Protein AF-A0A852DMU2-F1 (afdb_monomer_lite)

Organism: Passerina amoena (NCBI:txid142471)

InterPro domains:
  IPR000504 RNA recognition motif domain [PS50102] (1-60)
  IPR012677 Nucleotide-binding alpha-beta plait domain superfamily [G3DSA:3.30.70.330] (1-60)
  IPR035979 RNA-binding domain superfamily [SSF54928] (3-60)

Radius of gyration: 10.99 Å; chains: 1; bounding box: 25×22×26 Å

Sequence (60 aa):
AKMNCDRVFNVFCLYGNVEKVKFMKSKPGAAMVEMADGYAVDRAITHLNNNFMFGQKLNV

Secondary structure (DSSP, 8-state):
----HHHHHHHHTTTS-EEEEEE-SSSTT-EEEEESSHHHHHHHHHHHTT-EETTEE---

Foldseek 3Di:
DLDDQVNVCVLLVVLAAWPDKADDPVDPPDIDTDGPDPSSVVSCQVPQQQDADPNDGDHD

pLDDT: mean 84.7, std 7.69, range [50.56, 92.31]

Structure (mmCIF, N/CA/C/O backbone):
data_AF-A0A852DMU2-F1
#
_entry.id   AF-A0A852DMU2-F1
#
loop_
_atom_site.group_PD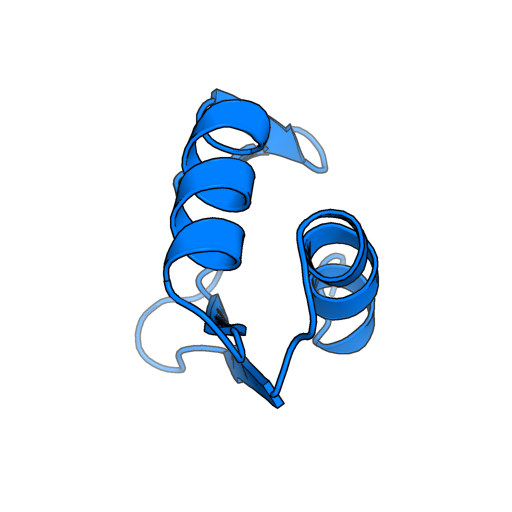B
_atom_site.id
_atom_site.type_symbol
_atom_site.label_atom_id
_atom_site.label_alt_id
_atom_site.label_comp_id
_atom_site.label_asym_id
_atom_site.label_entity_id
_atom_site.label_seq_id
_atom_site.pdbx_PDB_ins_code
_atom_site.Cartn_x
_atom_site.Cartn_y
_atom_site.Cartn_z
_atom_site.occupancy
_atom_site.B_iso_or_equiv
_atom_site.auth_seq_id
_atom_site.auth_comp_id
_atom_site.auth_asym_id
_atom_site.auth_atom_id
_atom_site.pdbx_PDB_model_num
ATOM 1 N N . ALA A 1 1 ? -14.369 -3.685 11.074 1.00 50.56 1 ALA A N 1
ATOM 2 C CA . ALA A 1 1 ? -13.030 -3.067 10.986 1.00 50.56 1 ALA A CA 1
ATOM 3 C C . ALA A 1 1 ? -13.018 -2.101 9.802 1.00 50.56 1 ALA A C 1
ATOM 5 O O . ALA A 1 1 ? -13.394 -2.510 8.713 1.00 50.56 1 ALA A O 1
ATOM 6 N N . LYS A 1 2 ? -12.708 -0.810 9.997 1.00 67.19 2 LYS A N 1
ATOM 7 C CA . LYS A 1 2 ? -12.712 0.178 8.892 1.00 67.19 2 LYS A CA 1
ATOM 8 C C . LYS A 1 2 ? -11.489 0.050 7.962 1.00 67.19 2 LYS A C 1
ATOM 10 O O . LYS A 1 2 ? -11.563 0.498 6.821 1.00 67.19 2 LYS A O 1
ATOM 15 N N . MET A 1 3 ? -10.416 -0.600 8.415 1.00 71.38 3 MET A N 1
ATOM 16 C CA . MET A 1 3 ? -9.166 -0.823 7.680 1.00 71.38 3 MET A CA 1
ATOM 17 C C . MET A 1 3 ? -8.913 -2.337 7.581 1.00 71.38 3 MET A C 1
ATOM 19 O O . MET A 1 3 ? -8.858 -2.998 8.616 1.00 71.38 3 MET A O 1
ATOM 23 N N . ASN A 1 4 ? -8.788 -2.870 6.361 1.00 82.94 4 ASN A N 1
ATOM 24 C CA . ASN A 1 4 ? -8.521 -4.287 6.054 1.00 82.94 4 ASN A CA 1
ATOM 25 C C . ASN A 1 4 ? -7.324 -4.392 5.095 1.00 82.94 4 ASN A C 1
ATOM 27 O O . ASN A 1 4 ? -6.940 -3.377 4.510 1.00 82.94 4 ASN A O 1
ATOM 31 N N . CYS A 1 5 ? -6.779 -5.599 4.889 1.00 82.25 5 CYS A N 1
ATOM 32 C CA . CYS A 1 5 ? -5.634 -5.827 3.993 1.00 82.25 5 CYS A CA 1
ATOM 33 C C . CYS A 1 5 ? -5.909 -5.278 2.593 1.00 82.25 5 CYS A C 1
ATOM 35 O O . CYS A 1 5 ? -5.090 -4.537 2.064 1.00 82.25 5 CYS A O 1
ATOM 37 N N . ASP A 1 6 ? -7.099 -5.542 2.056 1.00 86.75 6 ASP A N 1
ATOM 38 C CA . ASP A 1 6 ? -7.501 -5.113 0.712 1.00 86.75 6 ASP A CA 1
ATOM 39 C C . ASP A 1 6 ? -7.620 -3.591 0.596 1.00 86.75 6 ASP A C 1
ATOM 41 O O . ASP A 1 6 ? -7.308 -3.004 -0.432 1.00 86.75 6 ASP A O 1
ATOM 45 N N . ARG A 1 7 ? -8.043 -2.915 1.673 1.00 86.56 7 ARG A N 1
ATOM 46 C CA . ARG A 1 7 ? -8.148 -1.447 1.683 1.00 86.56 7 ARG A CA 1
ATOM 47 C C . ARG A 1 7 ? -6.778 -0.791 1.729 1.00 86.56 7 ARG A C 1
ATOM 49 O O . ARG A 1 7 ? -6.568 0.208 1.055 1.00 86.56 7 ARG A O 1
ATOM 56 N N . VAL A 1 8 ? -5.864 -1.358 2.516 1.00 87.56 8 VAL A N 1
ATOM 57 C CA . VAL A 1 8 ? -4.463 -0.927 2.537 1.00 87.56 8 VAL A CA 1
ATOM 58 C C . VAL A 1 8 ? -3.847 -1.171 1.159 1.00 87.56 8 VAL A C 1
ATOM 60 O O . VAL A 1 8 ? -3.277 -0.253 0.583 1.00 87.56 8 VAL A O 1
ATOM 63 N N . PHE A 1 9 ? -4.057 -2.350 0.573 1.00 89.06 9 PHE A N 1
ATOM 64 C CA . PHE A 1 9 ? -3.608 -2.660 -0.781 1.00 89.06 9 PHE A CA 1
ATOM 65 C C . PHE A 1 9 ? -4.132 -1.648 -1.809 1.00 89.06 9 PHE A C 1
ATOM 67 O O . PHE A 1 9 ? -3.335 -1.073 -2.536 1.00 89.06 9 PHE A O 1
ATOM 74 N N . ASN A 1 10 ? -5.432 -1.340 -1.817 1.00 88.62 10 ASN A N 1
ATOM 75 C CA . ASN A 1 10 ? -6.019 -0.385 -2.767 1.00 88.62 10 ASN A CA 1
ATOM 76 C C . ASN A 1 10 ? -5.405 1.020 -2.693 1.00 88.62 10 ASN A C 1
ATOM 78 O O . ASN A 1 10 ? -5.374 1.724 -3.697 1.00 88.62 10 ASN A O 1
ATOM 82 N N . VAL A 1 11 ? -4.929 1.437 -1.519 1.00 88.00 11 VAL A N 1
ATOM 83 C CA . VAL A 1 11 ? -4.235 2.718 -1.354 1.00 88.00 11 VAL A CA 1
ATOM 84 C C . VAL A 1 11 ? -2.795 2.617 -1.851 1.00 88.00 11 VAL A C 1
ATOM 86 O O . VAL A 1 11 ? -2.362 3.441 -2.651 1.00 88.00 11 VAL A O 1
ATOM 89 N N . PHE A 1 12 ? -2.041 1.622 -1.380 1.00 87.94 12 PHE A N 1
ATOM 90 C CA . PHE A 1 12 ? -0.608 1.513 -1.666 1.00 87.94 12 PHE A CA 1
ATOM 91 C C . PHE A 1 12 ? -0.318 1.066 -3.108 1.00 87.94 12 PHE A C 1
ATOM 93 O O . PHE A 1 12 ? 0.675 1.507 -3.683 1.00 87.94 12 PHE A O 1
ATOM 100 N N . CYS A 1 13 ? -1.218 0.301 -3.734 1.00 90.00 13 CYS A N 1
ATOM 101 C CA . CYS A 1 13 ? -1.099 -0.154 -5.124 1.00 90.00 13 CYS A CA 1
ATOM 102 C C . CYS A 1 13 ? -1.060 1.007 -6.140 1.00 90.00 13 CYS A C 1
ATOM 104 O O . CYS A 1 13 ? -0.597 0.827 -7.264 1.00 90.00 13 CYS A O 1
ATOM 106 N N . LEU A 1 14 ? -1.509 2.210 -5.757 1.00 89.25 14 LEU A N 1
ATOM 107 C CA . LEU A 1 14 ? -1.412 3.421 -6.585 1.00 89.25 14 LEU A CA 1
ATOM 108 C C . LEU A 1 14 ? 0.020 3.969 -6.679 1.00 89.25 14 LEU A C 1
ATOM 110 O O . LEU A 1 14 ? 0.351 4.669 -7.634 1.00 89.25 14 LEU A O 1
ATOM 114 N N . TYR A 1 15 ? 0.862 3.671 -5.689 1.00 89.62 15 TYR A N 1
ATOM 115 C CA . TYR A 1 15 ? 2.226 4.197 -5.583 1.00 89.62 15 TYR A CA 1
ATOM 116 C C . TYR A 1 15 ? 3.283 3.192 -6.057 1.00 89.62 15 TYR A C 1
ATOM 118 O O . TYR A 1 15 ? 4.406 3.582 -6.380 1.00 89.62 15 TYR A O 1
ATOM 126 N N . GLY A 1 16 ? 2.911 1.917 -6.166 1.00 89.88 16 GLY A N 1
ATOM 127 C CA . GLY A 1 16 ? 3.676 0.872 -6.833 1.00 89.88 16 GLY A CA 1
ATOM 128 C C . GLY A 1 16 ? 3.147 -0.519 -6.507 1.00 89.88 16 GLY A C 1
ATOM 129 O O . GLY A 1 16 ? 2.120 -0.665 -5.847 1.00 89.88 16 GLY A O 1
ATOM 130 N N . ASN A 1 17 ? 3.845 -1.549 -6.982 1.00 92.19 17 ASN A N 1
ATOM 131 C CA . ASN A 1 17 ? 3.401 -2.925 -6.797 1.00 92.19 17 ASN A CA 1
ATOM 132 C C . ASN A 1 17 ? 3.551 -3.352 -5.328 1.00 92.19 17 ASN A C 1
ATOM 134 O O . ASN A 1 17 ? 4.639 -3.249 -4.760 1.00 92.19 17 ASN A O 1
ATOM 138 N N . VAL A 1 18 ? 2.457 -3.817 -4.726 1.00 90.62 18 VAL A N 1
ATOM 139 C CA .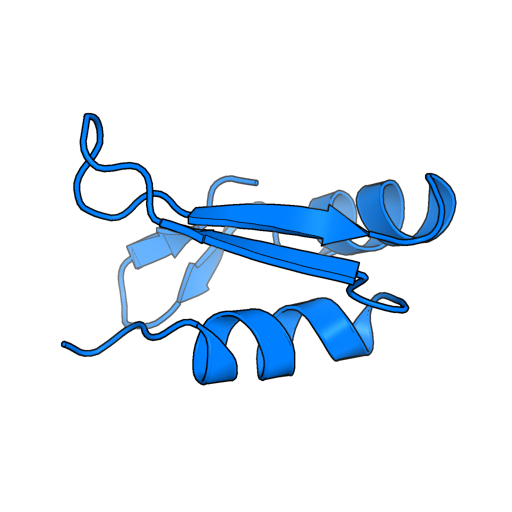 VAL A 1 18 ? 2.420 -4.294 -3.340 1.00 90.62 18 VAL A CA 1
ATOM 140 C C . VAL A 1 18 ? 2.603 -5.809 -3.347 1.00 90.62 18 VAL A C 1
ATOM 142 O O . VAL A 1 18 ? 1.755 -6.535 -3.856 1.00 90.62 18 VAL A O 1
ATOM 145 N N . GLU A 1 19 ? 3.691 -6.281 -2.749 1.00 92.31 19 GLU A N 1
ATOM 146 C CA . GLU A 1 19 ? 4.004 -7.706 -2.598 1.00 92.31 19 GLU A CA 1
ATOM 147 C C . GLU A 1 19 ? 3.183 -8.320 -1.460 1.00 92.31 19 GLU A C 1
ATOM 149 O O . GLU A 1 19 ? 2.596 -9.398 -1.585 1.00 92.31 19 GLU A O 1
ATOM 154 N N . LYS A 1 20 ? 3.124 -7.626 -0.315 1.00 91.00 20 LYS A N 1
ATOM 155 C CA . LYS A 1 20 ? 2.534 -8.184 0.903 1.00 91.00 20 LYS A CA 1
ATOM 156 C C . LYS A 1 20 ? 1.972 -7.120 1.825 1.00 91.00 20 LYS A C 1
ATOM 158 O O . LYS A 1 20 ? 2.566 -6.069 2.025 1.00 91.00 20 LYS A O 1
ATOM 163 N N . VAL A 1 21 ? 0.854 -7.435 2.475 1.00 90.62 21 VAL A N 1
ATOM 164 C CA . VAL A 1 21 ? 0.280 -6.610 3.546 1.00 90.62 21 VAL A CA 1
ATOM 165 C C . VAL A 1 21 ? 0.113 -7.462 4.796 1.00 90.62 21 VAL A C 1
ATOM 167 O O . VAL A 1 21 ? -0.444 -8.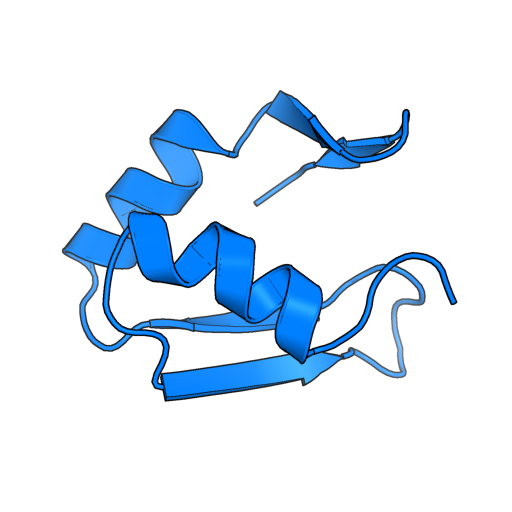559 4.745 1.00 90.62 21 VAL A O 1
ATOM 170 N N . LYS A 1 22 ? 0.583 -6.966 5.942 1.00 90.00 22 LYS A N 1
ATOM 171 C CA . LYS A 1 22 ? 0.496 -7.661 7.230 1.00 90.00 22 LYS A CA 1
ATOM 172 C C . LYS A 1 22 ? 0.111 -6.708 8.352 1.00 90.00 22 LYS A C 1
ATOM 174 O O . LYS A 1 22 ? 0.826 -5.757 8.642 1.00 90.00 22 LYS A O 1
ATOM 179 N N . PHE A 1 23 ? -0.972 -7.011 9.060 1.00 88.62 23 PHE A N 1
ATOM 180 C CA . PHE A 1 23 ? -1.327 -6.278 10.276 1.00 88.62 23 PHE A CA 1
ATOM 181 C C . PHE A 1 23 ? -0.444 -6.694 11.450 1.00 88.62 23 PHE A C 1
ATOM 183 O O . PHE A 1 23 ? -0.197 -7.883 11.681 1.00 88.62 23 PHE A O 1
ATOM 190 N N . MET A 1 24 ? 0.025 -5.711 12.215 1.00 86.44 24 MET A N 1
ATOM 191 C CA . MET A 1 24 ? 0.799 -5.976 13.421 1.00 86.44 24 MET A CA 1
ATOM 192 C C . MET A 1 24 ? -0.134 -6.365 14.566 1.00 86.44 24 MET A C 1
ATOM 194 O O . MET A 1 24 ? -0.991 -5.588 14.973 1.00 86.44 24 MET A O 1
ATOM 198 N N . LYS A 1 25 ? 0.078 -7.552 15.147 1.00 81.88 25 LYS A N 1
ATOM 199 C CA . LYS A 1 25 ? -0.649 -7.977 16.357 1.00 81.88 25 LYS A CA 1
ATOM 200 C C . LYS A 1 25 ? -0.270 -7.142 17.585 1.00 81.88 25 LYS A C 1
ATOM 202 O O . LYS A 1 25 ? -1.115 -6.888 18.430 1.00 81.88 25 LYS A O 1
ATOM 207 N N . SER A 1 26 ? 0.984 -6.691 17.659 1.00 84.81 26 SER A N 1
ATOM 208 C CA . SER A 1 26 ? 1.507 -5.910 18.788 1.00 84.81 26 SER A CA 1
ATOM 209 C C . SER A 1 26 ? 1.064 -4.443 18.788 1.00 84.81 26 SER A C 1
ATOM 211 O O . SER A 1 26 ? 1.123 -3.798 19.828 1.00 84.81 26 SER A O 1
ATOM 213 N N . LYS A 1 27 ? 0.650 -3.898 17.634 1.00 82.31 27 LYS A N 1
ATOM 214 C CA . LYS A 1 27 ? 0.242 -2.494 17.474 1.00 82.31 27 LYS A CA 1
ATOM 215 C C . LYS A 1 27 ? -1.107 -2.420 16.749 1.00 82.31 27 LYS A C 1
ATOM 217 O O . LYS A 1 27 ? -1.127 -2.397 15.516 1.00 82.31 27 LYS A O 1
ATOM 222 N N . PRO A 1 28 ? -2.233 -2.393 17.482 1.00 80.94 28 PRO A N 1
ATOM 223 C CA . PRO A 1 28 ? -3.546 -2.256 16.865 1.00 80.94 28 PRO A CA 1
ATOM 224 C C . PRO A 1 28 ? -3.628 -0.929 16.097 1.00 80.94 28 PRO A C 1
ATOM 226 O O . PRO A 1 28 ? -3.333 0.131 16.640 1.00 80.94 28 PRO A O 1
ATOM 229 N N . GLY A 1 29 ? -3.997 -1.004 14.816 1.00 81.06 29 GLY A N 1
ATOM 230 C CA . GLY A 1 29 ? -4.031 0.148 1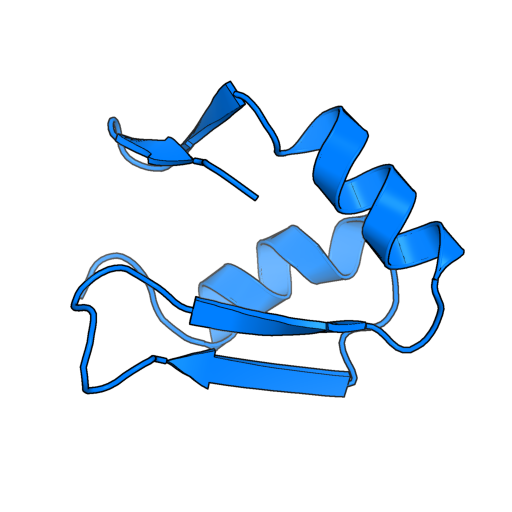3.905 1.00 81.06 29 GLY A CA 1
ATOM 231 C C . GLY A 1 29 ? -2.789 0.315 13.023 1.00 81.06 29 GLY A C 1
ATOM 232 O O . GLY A 1 29 ? -2.814 1.157 12.131 1.00 81.06 29 GLY A O 1
ATOM 233 N N . ALA A 1 30 ? -1.743 -0.500 13.205 1.00 85.94 30 ALA A N 1
ATOM 234 C CA . ALA A 1 30 ? -0.575 -0.517 12.327 1.00 85.94 30 ALA A CA 1
ATOM 235 C C . ALA A 1 30 ? -0.615 -1.695 11.337 1.00 85.94 30 ALA A C 1
ATOM 237 O O . ALA A 1 30 ? -0.918 -2.839 11.699 1.00 85.94 30 ALA A O 1
ATOM 238 N N . ALA A 1 31 ? -0.250 -1.417 10.088 1.00 88.69 31 ALA A N 1
ATOM 239 C CA . ALA A 1 31 ? -0.047 -2.407 9.041 1.00 88.69 31 ALA A CA 1
ATOM 240 C C . ALA A 1 31 ? 1.333 -2.206 8.409 1.00 88.69 31 ALA A C 1
ATOM 242 O O . ALA A 1 31 ? 1.814 -1.085 8.295 1.00 88.69 31 ALA A O 1
ATOM 243 N N . MET A 1 32 ? 1.960 -3.307 8.022 1.00 90.38 32 MET A N 1
ATOM 244 C CA . MET A 1 32 ? 3.206 -3.344 7.275 1.00 90.38 32 MET A CA 1
ATOM 245 C C . MET A 1 32 ? 2.878 -3.678 5.825 1.00 90.38 32 MET A C 1
ATOM 247 O O . MET A 1 32 ? 2.135 -4.631 5.572 1.00 90.38 32 MET A O 1
ATOM 251 N N . VAL A 1 33 ? 3.414 -2.886 4.904 1.00 90.81 33 VAL A N 1
ATOM 252 C CA . VAL A 1 33 ? 3.233 -3.055 3.463 1.00 90.81 33 VAL A CA 1
ATOM 253 C C . VAL A 1 33 ? 4.609 -3.252 2.846 1.00 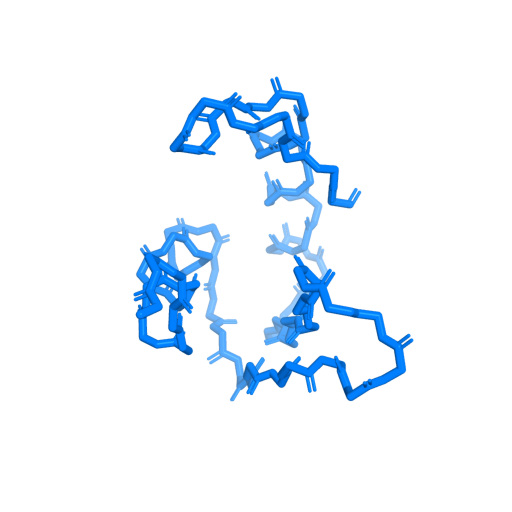90.81 33 VAL A C 1
ATOM 255 O O . VAL A 1 33 ? 5.488 -2.412 3.004 1.00 90.81 33 VAL A O 1
ATOM 258 N N . GLU A 1 34 ? 4.791 -4.385 2.185 1.00 92.00 34 GLU A N 1
ATOM 259 C CA . GLU A 1 34 ? 5.980 -4.716 1.412 1.00 92.00 34 GLU A CA 1
ATOM 260 C C . GLU A 1 34 ? 5.725 -4.292 -0.033 1.00 92.00 34 GLU A C 1
ATOM 262 O O . GLU A 1 34 ? 4.772 -4.756 -0.663 1.00 92.00 34 GLU A O 1
ATOM 267 N N . MET A 1 35 ? 6.540 -3.363 -0.523 1.00 91.75 35 MET A N 1
ATOM 268 C CA . MET A 1 35 ? 6.493 -2.885 -1.903 1.00 91.75 35 MET A CA 1
ATOM 269 C C . MET A 1 35 ? 7.580 -3.598 -2.707 1.00 91.75 35 MET A C 1
ATOM 271 O O . MET A 1 35 ? 8.641 -3.901 -2.166 1.00 91.75 35 MET A O 1
ATOM 275 N N . ALA A 1 36 ? 7.344 -3.808 -4.000 1.00 90.88 36 ALA A N 1
ATOM 276 C CA . ALA A 1 36 ? 8.289 -4.500 -4.876 1.00 90.88 36 ALA A CA 1
ATOM 277 C C . ALA A 1 36 ? 9.600 -3.727 -5.114 1.00 90.88 36 ALA A C 1
ATOM 279 O O . ALA A 1 36 ? 10.606 -4.328 -5.473 1.00 90.88 36 ALA A O 1
ATOM 280 N N . ASP A 1 37 ? 9.590 -2.401 -4.944 1.00 92.06 37 ASP A N 1
ATOM 281 C CA . ASP A 1 37 ? 10.744 -1.547 -5.219 1.00 92.06 37 ASP A CA 1
ATOM 282 C C . ASP A 1 37 ? 10.824 -0.355 -4.248 1.00 92.06 37 ASP A C 1
ATOM 284 O O . ASP A 1 37 ? 9.801 0.166 -3.788 1.00 92.06 37 ASP A O 1
ATOM 288 N N . GLY A 1 38 ? 12.045 0.098 -3.947 1.00 89.25 38 GLY A N 1
ATOM 289 C CA . GLY A 1 38 ? 12.302 1.215 -3.033 1.00 89.25 38 GLY A CA 1
ATOM 290 C C . GLY A 1 38 ? 11.751 2.561 -3.519 1.00 89.25 38 GLY A C 1
ATOM 291 O O . GLY A 1 38 ? 11.305 3.366 -2.702 1.00 89.25 38 GLY A O 1
ATOM 292 N N . TYR A 1 39 ? 11.680 2.796 -4.833 1.00 90.62 39 TYR A N 1
ATOM 293 C CA . TYR A 1 39 ? 11.074 4.009 -5.392 1.00 90.62 39 TYR A CA 1
ATOM 294 C C . TYR A 1 39 ? 9.567 4.079 -5.124 1.00 90.62 39 TYR A C 1
ATOM 296 O O . TYR A 1 39 ? 9.016 5.166 -4.946 1.00 90.62 39 TYR A O 1
ATOM 304 N N . ALA A 1 40 ? 8.886 2.931 -5.082 1.00 89.25 40 ALA A N 1
ATOM 305 C CA . ALA A 1 40 ? 7.466 2.877 -4.747 1.00 89.25 40 ALA A CA 1
ATOM 306 C C . ALA A 1 40 ? 7.221 3.219 -3.271 1.00 89.25 40 ALA A C 1
ATOM 308 O O . ALA A 1 40 ? 6.250 3.907 -2.949 1.00 89.25 40 ALA A O 1
ATOM 309 N N . VAL A 1 41 ? 8.125 2.780 -2.388 1.00 89.81 41 VAL A N 1
ATOM 310 C CA . VAL A 1 41 ? 8.107 3.128 -0.961 1.00 89.81 41 VAL A CA 1
ATOM 311 C C . VAL A 1 41 ? 8.281 4.632 -0.780 1.00 89.81 41 VAL A C 1
ATOM 313 O O . VAL A 1 41 ? 7.470 5.253 -0.098 1.00 89.81 41 VAL A O 1
ATOM 316 N N . ASP A 1 42 ? 9.282 5.227 -1.430 1.00 90.69 42 ASP A N 1
ATOM 317 C CA . ASP A 1 42 ? 9.560 6.661 -1.322 1.00 90.69 42 ASP A CA 1
ATOM 318 C C . ASP A 1 42 ? 8.353 7.504 -1.762 1.00 90.69 42 ASP A C 1
ATOM 320 O O . ASP A 1 42 ? 7.857 8.335 -1.002 1.00 90.69 42 ASP A O 1
ATOM 324 N N . ARG A 1 43 ? 7.762 7.187 -2.924 1.00 88.19 43 ARG A N 1
ATOM 325 C CA . ARG A 1 43 ? 6.543 7.857 -3.411 1.00 88.19 43 ARG A CA 1
ATOM 326 C C . ARG A 1 43 ? 5.370 7.714 -2.452 1.00 88.19 43 ARG A C 1
ATOM 328 O O . ARG A 1 43 ? 4.657 8.697 -2.233 1.00 88.19 43 ARG A O 1
ATOM 335 N N . ALA A 1 44 ? 5.155 6.513 -1.916 1.00 88.56 44 ALA A N 1
ATOM 336 C CA . ALA A 1 44 ? 4.100 6.263 -0.946 1.00 88.56 44 ALA A CA 1
ATOM 337 C C . ALA A 1 44 ? 4.317 7.122 0.304 1.00 88.56 44 ALA A C 1
ATOM 339 O O . ALA A 1 44 ? 3.392 7.807 0.722 1.00 88.56 44 ALA A O 1
ATOM 340 N N . ILE A 1 45 ? 5.536 7.177 0.847 1.00 89.25 45 ILE A N 1
ATOM 341 C CA . ILE A 1 45 ? 5.863 8.023 2.001 1.00 89.25 45 ILE A CA 1
ATOM 342 C C . ILE A 1 45 ? 5.622 9.496 1.664 1.00 89.25 45 ILE A C 1
ATOM 344 O O . ILE A 1 45 ? 4.891 10.160 2.389 1.00 89.25 45 ILE A O 1
ATOM 348 N N . THR A 1 46 ? 6.146 10.020 0.555 1.00 88.81 46 THR A N 1
ATOM 349 C CA . THR A 1 46 ? 6.001 11.445 0.210 1.00 88.81 46 THR A CA 1
ATOM 350 C C . THR A 1 46 ? 4.540 11.891 0.098 1.00 88.81 46 THR A C 1
ATOM 352 O O . THR A 1 46 ? 4.215 13.002 0.507 1.00 88.81 46 THR A O 1
ATOM 355 N N . HIS A 1 47 ? 3.654 11.044 -0.436 1.00 84.69 47 HIS A N 1
ATOM 356 C CA . HIS A 1 47 ? 2.263 11.420 -0.721 1.00 84.69 47 HIS A CA 1
ATOM 357 C C . HIS A 1 47 ? 1.259 10.977 0.351 1.00 84.69 47 HIS A C 1
ATOM 359 O O . HIS A 1 47 ? 0.208 11.601 0.505 1.00 84.69 47 HIS A O 1
ATOM 365 N N . LEU A 1 48 ? 1.536 9.887 1.071 1.00 84.56 48 LEU A N 1
ATOM 366 C CA . LEU A 1 48 ? 0.650 9.357 2.110 1.00 84.56 48 LEU A CA 1
ATOM 367 C C . LEU A 1 48 ? 1.023 9.854 3.506 1.00 84.56 48 LEU A C 1
ATOM 369 O O . LEU A 1 48 ? 0.148 9.904 4.375 1.00 84.56 48 LEU A O 1
ATOM 373 N N . ASN A 1 49 ? 2.280 10.240 3.740 1.00 82.50 49 ASN A N 1
ATOM 374 C CA . ASN A 1 49 ? 2.685 10.810 5.018 1.00 82.50 49 ASN A CA 1
ATOM 375 C C . ASN A 1 49 ? 1.958 12.143 5.251 1.00 82.50 49 ASN A C 1
ATOM 377 O O . ASN A 1 49 ? 1.960 13.028 4.399 1.00 82.50 49 ASN A O 1
ATOM 381 N N . ASN A 1 50 ? 1.355 12.296 6.431 1.00 76.50 50 ASN A N 1
ATOM 382 C CA . ASN A 1 50 ? 0.474 13.406 6.815 1.00 76.50 50 ASN A CA 1
ATOM 383 C C . ASN A 1 50 ? -0.910 13.435 6.152 1.00 76.50 50 ASN A C 1
ATOM 385 O O . ASN A 1 50 ? -1.662 14.380 6.396 1.00 76.50 50 ASN A O 1
ATOM 389 N N . ASN A 1 51 ? -1.291 12.413 5.385 1.00 82.19 51 ASN A N 1
ATOM 390 C CA . ASN A 1 51 ? -2.649 12.325 4.862 1.00 82.19 51 ASN A CA 1
ATOM 391 C C . ASN A 1 51 ? -3.636 11.878 5.959 1.00 82.19 51 ASN A C 1
ATOM 393 O O . ASN A 1 51 ? -3.273 11.186 6.912 1.00 82.19 51 ASN A O 1
ATOM 397 N N . PHE A 1 52 ? -4.902 12.266 5.838 1.00 76.31 52 PHE A N 1
ATOM 398 C CA . PHE A 1 52 ? -5.964 11.852 6.749 1.00 76.31 52 PHE A CA 1
ATOM 399 C C . PHE A 1 52 ? -6.740 10.686 6.141 1.00 76.31 52 PHE A C 1
ATOM 401 O O . PHE A 1 52 ? -7.448 10.839 5.149 1.00 76.31 52 PHE A O 1
ATOM 408 N N . MET A 1 53 ? -6.662 9.516 6.773 1.00 71.00 53 MET A N 1
ATOM 409 C CA . MET A 1 53 ? -7.464 8.349 6.412 1.00 71.00 53 MET A CA 1
ATOM 410 C C . MET A 1 53 ? -8.493 8.075 7.499 1.00 71.00 53 MET A C 1
ATOM 412 O O . MET A 1 53 ? -8.152 7.848 8.656 1.00 71.00 53 MET A O 1
ATOM 416 N N . PHE A 1 54 ? -9.778 8.108 7.131 1.00 68.56 54 PHE A N 1
ATOM 417 C CA . PHE A 1 54 ? -10.902 7.874 8.049 1.00 68.56 54 PHE A CA 1
ATOM 418 C C . PHE A 1 54 ? -10.901 8.767 9.308 1.00 68.56 54 PHE A C 1
ATOM 420 O O . PHE A 1 54 ? -11.393 8.357 10.358 1.00 68.56 54 PHE A O 1
ATOM 427 N N . GLY A 1 55 ? -10.364 9.987 9.199 1.00 72.00 55 GLY A N 1
ATOM 428 C CA . GLY A 1 55 ? -10.258 10.935 10.314 1.00 72.00 55 GLY A CA 1
ATOM 429 C C . GLY A 1 55 ? -9.055 10.699 11.233 1.00 72.00 55 GLY A C 1
ATOM 430 O O . GLY A 1 55 ? -8.914 11.399 12.230 1.00 72.00 55 GLY A O 1
ATOM 431 N N . GLN A 1 56 ? -8.175 9.749 10.904 1.00 76.00 56 GLN A N 1
ATOM 432 C CA . GLN A 1 56 ? -6.899 9.541 11.585 1.00 76.00 56 GLN A CA 1
ATOM 433 C C . GLN A 1 56 ? -5.747 9.966 10.675 1.00 76.00 56 GLN A C 1
ATOM 435 O O . GLN A 1 56 ? -5.743 9.672 9.478 1.00 76.00 56 GLN A O 1
ATOM 440 N N . LYS A 1 57 ? -4.766 10.667 11.246 1.00 79.50 57 LYS A N 1
ATOM 441 C CA . LYS A 1 57 ? -3.550 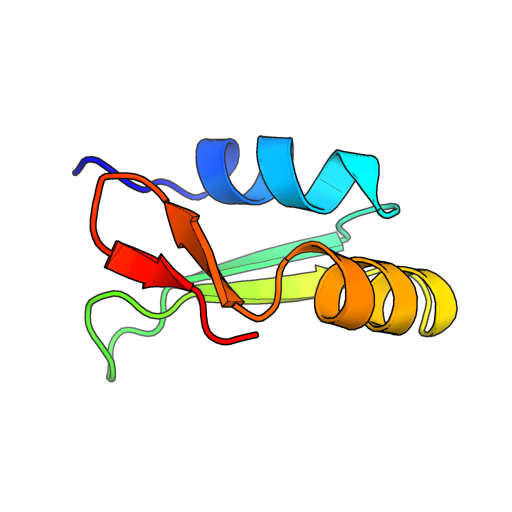11.045 10.527 1.00 79.50 57 LYS A CA 1
ATOM 442 C C . LYS A 1 57 ? -2.718 9.789 10.271 1.00 79.50 57 LYS A C 1
ATOM 444 O O . LYS A 1 57 ? -2.328 9.104 11.216 1.00 79.50 57 LYS A O 1
ATOM 449 N N . LEU A 1 58 ? -2.479 9.486 9.001 1.00 82.06 58 LEU A N 1
ATOM 450 C CA . LEU A 1 58 ? -1.620 8.392 8.588 1.00 82.06 58 LEU A CA 1
ATOM 451 C C . LEU A 1 58 ? -0.160 8.812 8.778 1.00 82.06 58 LEU A C 1
ATOM 453 O O . LEU A 1 58 ? 0.252 9.892 8.346 1.00 82.06 58 LEU A O 1
ATOM 457 N N . ASN A 1 59 ? 0.602 7.949 9.439 1.00 79.81 59 ASN A N 1
ATOM 458 C CA . ASN A 1 59 ? 2.047 8.059 9.555 1.00 79.81 59 ASN A CA 1
ATOM 459 C C . ASN A 1 59 ? 2.643 6.845 8.847 1.00 79.81 59 ASN A C 1
ATOM 461 O O . ASN A 1 59 ? 2.313 5.715 9.221 1.00 79.81 59 ASN A O 1
ATOM 465 N N . VAL A 1 60 ? 3.437 7.101 7.811 1.00 79.06 60 VAL A N 1
ATOM 466 C CA . VAL A 1 60 ? 4.094 6.078 6.987 1.00 79.06 60 VAL A CA 1
ATOM 467 C C . VAL A 1 60 ? 5.561 6.024 7.361 1.00 79.06 60 VAL A C 1
ATOM 469 O O . VAL A 1 60 ? 6.166 7.115 7.449 1.00 79.06 60 VAL A O 1
#